Protein AF-A0AAV0YQ01-F1 (afdb_monomer)

InterPro domains:
  IPR027443 Isopenicillin N synthase-like superfamily [G3DSA:2.60.120.330] (25-128)
  IPR044861 Isopenicillin N synthase-like, Fe(2+) 2OG dioxygenase domain [PF03171] (44-74)
  IPR050295 Plant 2-oxoglutarate-dependent oxidoreductases [PTHR47991] (44-104)

Mean predicted aligned error: 12.59 Å

Sequence (130 aa):
MQATSLPVPSVQELVKQTITKVPERYVHSNQDPIVLSNTNFLPQIITNGIYRSIEHRAIVNSKKERISIATFHRLNMSRVIGPIPCLITPERPALFKTIGVADFFNGYLSRKLEGKSYLDALRIKNEIGK

Nearest PDB structures (foldseek):
  6ttn-assembly1_A  TM=8.945E-01  e=8.491E-04  Datura metel
  6tto-assembly1_A  TM=8.951E-01  e=9.089E-04  Datura metel
  6ttm-assembly1_A  TM=8.986E-01  e=1.193E-03  Datura metel
  8cv9-assembly1_A  TM=8.937E-01  e=2.200E-03  Atropa belladonna
  7ekd-assembly1_A  TM=8.776E-01  e=5.328E-03  Oryza sativa Japonica Group

pLDDT: mean 75.13, std 17.18, range [34.59, 96.31]

Organism: Vicia faba (NCBI:txid3906)

Secondary structure (DSSP, 8-state):
-------PPPHHHHTTS--SS--GGG--SS----------HHHHHHTTTSSPP----PPP-SSS---------PPPTTSEE---GGG-BTTB---B--EEHHHHHHHHHH---SS--HHHHHB-------

Structure (mmCIF, N/CA/C/O backbone):
data_AF-A0AAV0YQ01-F1
#
_entry.id   AF-A0AAV0YQ01-F1
#
loop_
_atom_site.group_PDB
_atom_site.id
_atom_site.type_symbol
_atom_site.label_atom_id
_atom_site.label_alt_id
_atom_site.label_comp_id
_atom_site.label_asym_id
_atom_site.label_entity_id
_atom_site.label_seq_id
_atom_site.pdbx_PDB_ins_code
_atom_site.Cartn_x
_atom_site.Cartn_y
_atom_site.Cartn_z
_atom_site.occupancy
_atom_site.B_iso_or_equiv
_atom_site.auth_seq_id
_atom_site.auth_comp_id
_atom_site.auth_asym_id
_atom_site.auth_atom_id
_atom_site.pdbx_PDB_model_num
ATOM 1 N N . MET A 1 1 ? 35.242 -4.561 -27.290 1.00 36.91 1 MET A N 1
ATOM 2 C CA . MET A 1 1 ? 33.992 -4.578 -28.081 1.00 36.91 1 MET A CA 1
ATOM 3 C C . MET A 1 1 ? 32.987 -3.671 -27.388 1.00 36.91 1 MET A C 1
ATOM 5 O O . MET A 1 1 ? 32.640 -3.951 -26.249 1.00 36.91 1 MET A O 1
ATOM 9 N N . GLN A 1 2 ? 32.618 -2.547 -28.007 1.00 39.31 2 GLN A N 1
ATOM 10 C CA . GLN A 1 2 ? 31.586 -1.640 -27.489 1.00 39.31 2 GLN A CA 1
ATOM 11 C C . GLN A 1 2 ? 30.212 -2.270 -27.745 1.00 39.31 2 GLN A C 1
ATOM 13 O O . GLN A 1 2 ? 29.898 -2.601 -28.884 1.00 39.31 2 GLN A O 1
ATOM 18 N N . ALA A 1 3 ? 29.422 -2.484 -26.694 1.00 37.91 3 ALA A N 1
ATOM 19 C CA . ALA A 1 3 ? 28.045 -2.944 -26.828 1.00 37.91 3 ALA A CA 1
ATOM 20 C C . ALA A 1 3 ? 27.155 -1.729 -27.116 1.00 37.91 3 ALA A C 1
ATOM 22 O O . ALA A 1 3 ? 26.966 -0.879 -26.249 1.00 37.91 3 ALA A O 1
ATOM 23 N N . THR A 1 4 ? 26.638 -1.624 -28.336 1.00 41.00 4 THR A N 1
ATOM 24 C CA . THR A 1 4 ? 25.621 -0.638 -28.702 1.00 41.00 4 THR A CA 1
ATOM 25 C C . THR A 1 4 ? 24.244 -1.245 -28.445 1.00 41.00 4 THR A C 1
ATOM 27 O O . THR A 1 4 ? 23.859 -2.228 -29.072 1.00 41.00 4 THR A O 1
ATOM 30 N N . SER A 1 5 ? 23.498 -0.694 -27.486 1.00 44.94 5 SER A N 1
ATOM 31 C CA . SER A 1 5 ? 22.092 -1.058 -27.291 1.00 44.94 5 SER A CA 1
ATOM 32 C C . SER A 1 5 ? 21.252 -0.483 -28.428 1.00 44.94 5 SER A C 1
ATOM 34 O O . SER A 1 5 ? 21.443 0.678 -28.801 1.00 44.94 5 SER A O 1
ATOM 36 N N . LEU A 1 6 ? 20.297 -1.257 -28.945 1.00 51.78 6 LEU A N 1
ATOM 37 C CA . LEU A 1 6 ? 19.310 -0.743 -29.892 1.00 51.78 6 LEU A CA 1
ATOM 38 C C . LEU A 1 6 ? 18.529 0.410 -29.234 1.00 51.78 6 LEU A C 1
ATOM 40 O O . LEU A 1 6 ? 18.121 0.277 -28.076 1.00 51.78 6 LEU A O 1
ATOM 44 N N . PRO A 1 7 ? 18.330 1.549 -29.920 1.00 51.75 7 PRO A N 1
ATOM 45 C CA . PRO A 1 7 ? 17.574 2.662 -29.365 1.00 51.75 7 PRO A CA 1
ATOM 46 C C . PRO A 1 7 ? 16.128 2.225 -29.105 1.00 51.75 7 PRO A C 1
ATOM 48 O O . PRO A 1 7 ? 15.370 1.922 -30.028 1.00 51.75 7 PRO A O 1
ATOM 51 N N . VAL A 1 8 ? 15.753 2.171 -27.826 1.00 51.72 8 VAL A N 1
ATOM 52 C CA . VAL A 1 8 ? 14.383 1.887 -27.398 1.00 51.72 8 VAL A CA 1
ATOM 53 C C . VAL A 1 8 ? 13.602 3.202 -27.424 1.00 51.72 8 VAL A C 1
ATOM 55 O O . VAL A 1 8 ? 14.015 4.150 -26.751 1.00 51.72 8 VAL A O 1
ATOM 58 N N . PRO A 1 9 ? 12.484 3.290 -28.168 1.00 55.06 9 PRO A N 1
ATOM 59 C CA . PRO A 1 9 ? 11.658 4.490 -28.188 1.00 55.06 9 PRO A CA 1
ATOM 60 C C . PRO A 1 9 ? 11.198 4.861 -26.780 1.00 55.06 9 PRO A C 1
ATOM 62 O O . PRO A 1 9 ? 10.841 3.987 -25.984 1.00 55.06 9 PRO A O 1
ATOM 65 N N . SER A 1 10 ? 11.182 6.160 -26.482 1.00 54.50 10 SER A N 1
ATOM 66 C CA . SER A 1 10 ? 10.681 6.654 -25.203 1.00 54.50 10 SER A CA 1
ATOM 67 C C . SER A 1 10 ? 9.245 6.179 -24.989 1.00 54.50 10 SER A C 1
ATOM 69 O O . SER A 1 10 ? 8.398 6.277 -25.880 1.00 54.50 10 SER A O 1
ATOM 71 N N . VAL A 1 11 ? 8.943 5.712 -23.774 1.00 51.44 11 VAL A N 1
ATOM 72 C CA . VAL A 1 11 ? 7.578 5.343 -23.360 1.00 51.44 11 VAL A CA 1
ATOM 73 C C . VAL A 1 11 ? 6.599 6.494 -23.628 1.00 51.44 11 VAL A C 1
ATOM 75 O O . VAL A 1 11 ? 5.456 6.257 -24.000 1.00 51.44 11 VAL A O 1
ATOM 78 N N . GLN A 1 12 ? 7.060 7.744 -23.530 1.00 43.34 12 GLN A N 1
ATOM 79 C CA . GLN A 1 12 ? 6.252 8.930 -23.819 1.00 43.34 12 GLN A CA 1
ATOM 80 C C . GLN A 1 12 ? 5.893 9.075 -25.305 1.00 43.34 12 GLN A C 1
ATOM 82 O O . GLN A 1 12 ? 4.846 9.631 -25.623 1.00 43.34 12 GLN A O 1
ATOM 87 N N . GLU A 1 13 ? 6.728 8.585 -26.222 1.00 58.59 13 GLU A N 1
ATOM 88 C CA . GLU A 1 13 ? 6.429 8.588 -27.659 1.00 58.59 13 GLU A CA 1
ATOM 89 C C . GLU A 1 13 ? 5.483 7.454 -28.047 1.00 58.59 13 GLU A C 1
ATOM 91 O O . GLU A 1 13 ? 4.610 7.643 -28.890 1.00 58.59 13 GLU A O 1
ATOM 96 N N . LEU A 1 14 ? 5.592 6.307 -27.372 1.00 56.47 14 LEU A N 1
ATOM 97 C CA . LEU A 1 14 ? 4.706 5.160 -27.577 1.00 56.47 14 LEU A CA 1
ATOM 98 C C . LEU A 1 14 ? 3.252 5.467 -27.180 1.00 56.47 14 LEU A C 1
ATOM 100 O O . LEU A 1 14 ? 2.330 5.005 -27.842 1.00 56.47 14 LEU A O 1
ATOM 104 N N . VAL A 1 15 ? 3.037 6.288 -26.146 1.00 55.16 15 VAL A N 1
ATOM 105 C CA . VAL A 1 15 ? 1.693 6.677 -25.667 1.00 55.16 15 VAL A CA 1
ATOM 106 C C . VAL A 1 15 ? 0.997 7.684 -26.596 1.00 55.16 15 VAL A C 1
ATOM 108 O O . VAL A 1 15 ? -0.223 7.823 -26.546 1.00 55.16 15 VAL A O 1
ATOM 111 N N . LYS A 1 16 ? 1.733 8.358 -27.492 1.00 65.56 16 LYS A N 1
ATOM 112 C CA . LYS A 1 16 ? 1.138 9.249 -28.508 1.00 65.56 16 LYS A CA 1
ATOM 113 C C . LYS A 1 16 ? 0.421 8.484 -29.626 1.00 65.56 16 LYS A C 1
ATOM 115 O O . LYS A 1 16 ? -0.279 9.099 -30.424 1.00 65.56 16 LYS A O 1
ATOM 120 N N . GLN A 1 17 ? 0.602 7.167 -29.702 1.00 62.00 17 GLN A N 1
ATOM 121 C CA . GLN A 1 17 ? -0.031 6.302 -30.691 1.00 62.00 17 GLN A CA 1
ATOM 122 C C . GLN A 1 17 ? -1.097 5.434 -30.016 1.00 62.00 17 GLN A C 1
ATOM 124 O O . GLN A 1 17 ? -0.921 4.965 -28.892 1.00 62.00 17 GLN A O 1
ATOM 129 N N . THR A 1 18 ? -2.214 5.189 -30.699 1.00 58.00 18 THR A N 1
ATOM 130 C CA . THR A 1 18 ? -3.256 4.285 -30.200 1.00 58.00 18 THR A CA 1
ATOM 131 C C . THR A 1 18 ? -2.768 2.840 -30.319 1.00 58.00 18 THR A C 1
ATOM 133 O O . THR A 1 18 ? -2.831 2.234 -31.387 1.00 58.00 18 THR A O 1
ATOM 136 N N . ILE A 1 19 ? -2.244 2.279 -29.227 1.00 64.50 19 ILE A N 1
ATOM 137 C CA . ILE A 1 19 ? -1.756 0.894 -29.198 1.00 64.50 19 ILE A CA 1
ATOM 138 C C . ILE A 1 19 ? -2.961 -0.050 -29.111 1.00 64.50 19 ILE A C 1
ATOM 140 O O . ILE A 1 19 ? -3.531 -0.251 -28.043 1.00 64.50 19 ILE A O 1
ATOM 144 N N . THR A 1 20 ? -3.352 -0.638 -30.241 1.00 67.00 20 THR A N 1
ATOM 145 C CA . THR A 1 20 ? -4.441 -1.631 -30.317 1.00 67.00 20 THR A CA 1
ATOM 146 C C . THR A 1 20 ? -3.945 -3.077 -30.243 1.00 67.00 20 THR A C 1
ATOM 148 O O . THR A 1 20 ? -4.716 -3.971 -29.897 1.00 67.00 20 THR A O 1
ATOM 151 N N . LYS A 1 21 ? -2.657 -3.320 -30.528 1.00 62.62 21 LYS A N 1
ATOM 152 C CA . LYS A 1 21 ? -1.966 -4.613 -30.391 1.00 62.62 21 LYS A CA 1
ATOM 153 C C . LYS A 1 21 ? -0.505 -4.398 -29.988 1.00 62.62 21 LYS A C 1
ATOM 155 O O . LYS A 1 21 ? 0.095 -3.389 -30.354 1.00 62.62 21 LYS A O 1
ATOM 160 N N . VAL A 1 22 ? 0.068 -5.348 -29.245 1.00 60.69 22 VAL A N 1
ATOM 161 C CA . VAL A 1 22 ? 1.493 -5.329 -28.868 1.00 60.69 22 VAL A CA 1
ATOM 162 C C . VAL A 1 22 ? 2.347 -5.516 -30.135 1.00 60.69 22 VAL A C 1
ATOM 164 O O . VAL A 1 22 ? 2.131 -6.499 -30.842 1.00 60.69 22 VAL A O 1
ATOM 167 N N . PRO A 1 23 ? 3.296 -4.611 -30.449 1.00 69.81 23 PRO A N 1
ATOM 168 C CA . PRO A 1 23 ? 4.174 -4.758 -31.611 1.00 69.81 23 PRO A CA 1
ATOM 169 C C . PRO A 1 23 ? 4.978 -6.065 -31.584 1.00 69.81 23 PRO A C 1
ATOM 171 O O . PRO A 1 23 ? 5.528 -6.416 -30.543 1.00 69.81 23 PRO A O 1
ATOM 174 N N . GLU A 1 24 ? 5.125 -6.732 -32.735 1.00 65.44 24 GLU A N 1
ATOM 175 C CA . GLU A 1 24 ? 5.796 -8.044 -32.841 1.00 65.44 24 GLU A CA 1
ATOM 176 C C . GLU A 1 24 ? 7.220 -8.061 -32.282 1.00 65.44 24 GLU A C 1
ATOM 178 O O . GLU A 1 24 ? 7.609 -9.031 -31.643 1.00 65.44 24 GLU A O 1
ATOM 183 N N . ARG A 1 25 ? 7.974 -6.961 -32.416 1.00 61.59 25 ARG A N 1
ATOM 184 C CA . ARG A 1 25 ? 9.328 -6.835 -31.840 1.00 61.59 25 ARG A CA 1
ATOM 185 C C . ARG A 1 25 ? 9.384 -6.997 -30.313 1.00 61.59 25 ARG A C 1
ATOM 187 O O . ARG A 1 25 ? 10.460 -7.129 -29.749 1.00 61.59 25 ARG A O 1
ATOM 194 N N . TYR A 1 26 ? 8.235 -6.928 -29.644 1.00 57.31 26 TYR A N 1
ATOM 195 C CA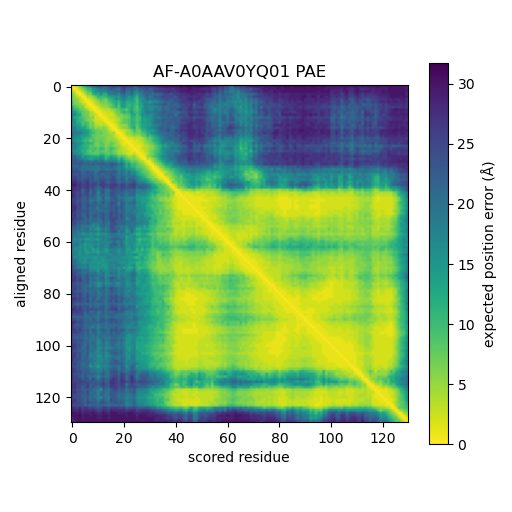 . TYR A 1 26 ? 8.079 -7.094 -28.201 1.00 57.31 26 TYR A CA 1
ATOM 196 C C . TYR A 1 26 ? 7.419 -8.425 -27.817 1.00 57.31 26 TYR A C 1
ATOM 198 O O . TYR A 1 26 ? 7.265 -8.712 -26.630 1.00 57.31 26 TYR A O 1
ATOM 206 N N . VAL A 1 27 ? 7.034 -9.242 -28.800 1.00 59.47 27 VAL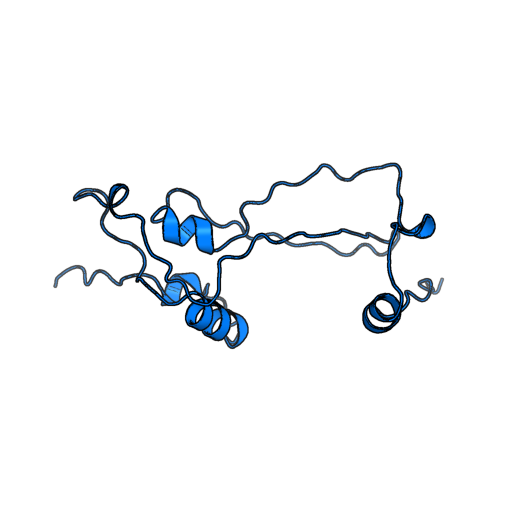 A N 1
ATOM 207 C CA . VAL A 1 27 ? 6.428 -10.559 -28.603 1.00 59.47 27 VAL A CA 1
ATOM 208 C C . VAL A 1 27 ? 7.541 -11.605 -28.623 1.00 59.47 27 VAL A C 1
ATOM 210 O O . VAL A 1 27 ? 8.085 -11.935 -29.671 1.00 59.47 27 VAL A O 1
ATOM 213 N N . HIS A 1 28 ? 7.896 -12.132 -27.451 1.00 58.22 28 HIS A N 1
ATOM 214 C CA . HIS A 1 28 ? 8.886 -13.201 -27.318 1.00 58.22 28 HIS A CA 1
ATOM 215 C C . HIS A 1 28 ? 8.183 -14.535 -27.019 1.00 58.22 28 HIS A C 1
ATOM 217 O O . HIS A 1 28 ? 7.326 -14.609 -26.142 1.00 58.22 28 HIS A O 1
ATOM 223 N N . SER A 1 29 ? 8.563 -15.601 -27.728 1.00 53.72 29 SER A N 1
ATOM 224 C CA . SER A 1 29 ? 8.001 -16.957 -27.592 1.00 53.72 29 SER A CA 1
ATOM 225 C C . SER A 1 29 ? 8.370 -17.673 -26.284 1.00 53.72 29 SER A C 1
ATOM 227 O O . SER A 1 29 ? 7.648 -18.569 -25.859 1.00 53.72 29 SER A O 1
ATOM 229 N N . ASN A 1 30 ? 9.442 -17.248 -25.605 1.00 52.28 30 ASN A N 1
ATOM 230 C CA . ASN A 1 30 ? 9.766 -17.703 -24.254 1.00 52.28 30 ASN A CA 1
ATOM 231 C C . ASN A 1 30 ? 9.108 -16.762 -23.247 1.00 52.28 30 ASN A C 1
ATOM 233 O O . ASN A 1 30 ? 9.675 -15.724 -22.900 1.00 52.28 30 ASN A O 1
ATOM 237 N N . GLN A 1 31 ? 7.906 -17.117 -22.800 1.00 51.84 31 GLN A N 1
ATOM 238 C CA . GLN A 1 31 ? 7.291 -16.455 -21.659 1.00 51.84 31 GLN A CA 1
ATOM 239 C C . GLN A 1 31 ? 8.113 -16.799 -20.414 1.00 51.84 31 GLN A C 1
ATOM 241 O O . GLN A 1 31 ? 8.161 -17.959 -20.001 1.00 51.84 31 GLN A O 1
ATOM 246 N N . ASP A 1 32 ? 8.753 -15.797 -19.804 1.00 57.28 32 ASP A N 1
ATOM 247 C CA . ASP A 1 32 ? 9.058 -15.884 -18.375 1.00 57.28 32 ASP A CA 1
ATOM 248 C C . ASP A 1 32 ? 7.741 -16.284 -17.671 1.00 57.28 32 ASP A C 1
ATOM 250 O O . ASP A 1 32 ? 6.687 -15.737 -18.024 1.00 57.28 32 ASP A O 1
ATOM 254 N N . PRO A 1 33 ? 7.750 -17.239 -16.724 1.00 60.06 33 PRO A N 1
ATOM 255 C CA . PRO A 1 33 ? 6.524 -17.687 -16.075 1.00 60.06 33 PRO A CA 1
ATOM 256 C C . PRO A 1 33 ? 5.754 -16.495 -15.500 1.00 60.06 33 PRO A C 1
ATOM 258 O O . PRO A 1 33 ? 6.354 -15.559 -14.966 1.00 60.06 33 PRO A O 1
ATOM 261 N N . ILE A 1 34 ? 4.421 -16.527 -15.607 1.00 56.59 34 ILE A N 1
ATOM 262 C CA . ILE A 1 34 ? 3.563 -15.499 -15.010 1.00 56.59 34 ILE A CA 1
ATOM 263 C C . ILE A 1 34 ? 3.808 -15.511 -13.502 1.00 56.59 34 ILE A C 1
ATOM 265 O O . ILE A 1 34 ? 3.383 -16.419 -12.789 1.00 56.59 34 ILE A O 1
ATOM 269 N N . VAL A 1 35 ? 4.497 -14.486 -13.009 1.00 58.53 35 VAL A N 1
ATOM 270 C CA . VAL A 1 35 ? 4.706 -14.300 -11.577 1.00 58.53 35 VAL A CA 1
ATOM 271 C C . VAL A 1 35 ? 3.505 -13.538 -11.025 1.00 58.53 35 VAL A C 1
ATOM 273 O O . VAL A 1 35 ? 3.426 -12.315 -11.132 1.00 58.53 35 VAL A O 1
ATOM 276 N N . LEU A 1 36 ? 2.565 -14.262 -10.416 1.00 52.28 36 LEU A N 1
ATOM 277 C CA . LEU A 1 36 ? 1.548 -13.660 -9.555 1.00 52.28 36 LEU A CA 1
ATOM 278 C C . LEU A 1 36 ? 2.220 -13.262 -8.245 1.00 52.28 36 LEU A C 1
ATOM 280 O O . LEU A 1 36 ? 2.414 -14.084 -7.353 1.00 52.28 36 LEU A O 1
ATOM 284 N N . SER A 1 37 ? 2.623 -12.001 -8.152 1.00 56.44 37 SER A N 1
ATOM 285 C CA . SER A 1 37 ? 3.266 -11.482 -6.955 1.00 56.44 37 SER A CA 1
ATOM 286 C C . SER A 1 37 ? 2.278 -10.637 -6.148 1.00 56.44 37 SER A C 1
ATOM 288 O O . SER A 1 37 ? 1.647 -9.706 -6.643 1.00 56.44 37 SER A O 1
ATOM 290 N N . ASN A 1 38 ? 2.137 -10.972 -4.872 1.00 55.66 38 ASN A N 1
ATOM 291 C CA . ASN A 1 38 ? 1.346 -10.282 -3.853 1.00 55.66 38 ASN A CA 1
ATOM 292 C C . ASN A 1 38 ? 2.066 -9.019 -3.340 1.00 55.66 38 ASN A C 1
ATOM 294 O O . ASN A 1 38 ? 2.150 -8.769 -2.142 1.00 55.66 38 ASN A O 1
ATOM 298 N N . THR A 1 39 ? 2.586 -8.206 -4.257 1.00 55.47 39 THR A N 1
ATOM 299 C CA . THR A 1 39 ? 3.458 -7.039 -4.006 1.00 55.47 39 THR A CA 1
ATOM 300 C C . THR A 1 39 ? 2.722 -5.827 -3.463 1.00 55.47 39 THR A C 1
ATOM 302 O O . THR A 1 39 ? 3.300 -4.753 -3.305 1.00 55.47 39 THR A O 1
ATOM 305 N N . ASN A 1 40 ? 1.415 -5.958 -3.270 1.00 65.00 40 ASN A N 1
ATOM 306 C CA . ASN A 1 40 ? 0.568 -4.842 -2.930 1.00 65.00 40 ASN A CA 1
ATOM 307 C C . ASN A 1 40 ? 0.491 -4.736 -1.407 1.00 65.00 40 ASN A C 1
ATOM 309 O O . ASN A 1 40 ? 0.000 -5.626 -0.714 1.00 65.00 40 ASN A O 1
ATOM 313 N N . PHE A 1 41 ? 0.913 -3.582 -0.902 1.00 74.44 41 PHE A N 1
ATOM 314 C CA . PHE A 1 41 ? 0.758 -3.174 0.494 1.00 74.44 41 PHE A CA 1
ATOM 315 C C . PHE A 1 41 ? -0.704 -3.251 0.978 1.00 74.44 41 PHE A C 1
ATOM 317 O O . PHE A 1 41 ? -0.968 -3.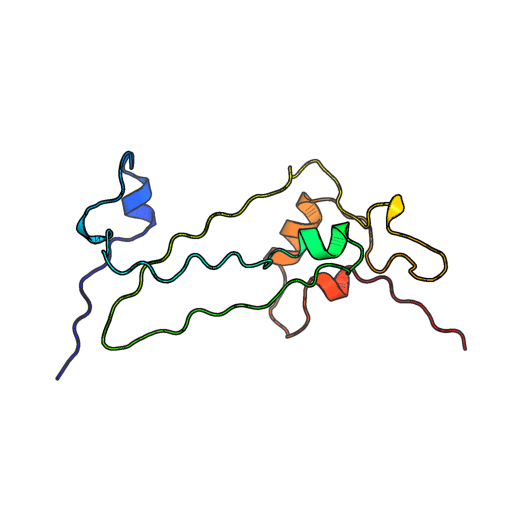489 2.154 1.00 74.44 41 PHE A O 1
ATOM 324 N N . LEU A 1 42 ? -1.662 -3.088 0.059 1.00 83.06 42 LEU A N 1
ATOM 325 C CA . LEU A 1 42 ? -3.097 -3.037 0.341 1.00 83.06 42 LEU A CA 1
ATOM 326 C C . LEU A 1 42 ? -3.654 -4.370 0.895 1.00 83.06 42 LEU A C 1
ATOM 328 O O . LEU A 1 42 ? -4.212 -4.340 1.992 1.00 83.06 42 LEU A O 1
ATOM 332 N N . PRO A 1 43 ? -3.471 -5.539 0.238 1.00 87.25 43 PRO A N 1
ATOM 333 C CA . PRO A 1 43 ? -3.790 -6.844 0.820 1.00 87.25 43 PRO A CA 1
ATOM 334 C C . PRO A 1 43 ? -3.249 -7.060 2.234 1.00 87.25 43 PRO A C 1
ATOM 336 O O . PRO A 1 43 ? -3.947 -7.626 3.074 1.00 87.25 43 PRO A O 1
ATOM 339 N N . GLN A 1 44 ? -2.032 -6.594 2.525 1.00 90.00 44 GLN A N 1
ATOM 340 C CA . GLN A 1 44 ? -1.443 -6.756 3.852 1.00 90.00 44 GLN A CA 1
ATOM 341 C C . GLN A 1 44 ? -2.178 -5.946 4.922 1.00 90.00 44 GLN A C 1
ATOM 343 O O . GLN A 1 44 ? -2.428 -6.466 6.008 1.00 90.00 44 GLN A O 1
ATOM 348 N N . ILE A 1 45 ? -2.575 -4.711 4.611 1.00 92.19 45 ILE A N 1
ATOM 349 C CA . ILE A 1 45 ? -3.371 -3.871 5.516 1.00 92.19 45 ILE A CA 1
ATOM 350 C C . ILE A 1 45 ? -4.757 -4.489 5.732 1.00 92.19 45 ILE A C 1
ATOM 352 O O . ILE A 1 45 ? -5.167 -4.707 6.870 1.00 92.19 45 ILE A O 1
ATOM 356 N N . ILE A 1 46 ? -5.447 -4.828 4.638 1.00 93.25 46 ILE A N 1
ATOM 357 C CA . ILE A 1 46 ? -6.826 -5.342 4.642 1.00 93.25 46 ILE A CA 1
ATOM 358 C C . ILE A 1 46 ? -6.926 -6.651 5.430 1.00 93.25 46 ILE A C 1
ATOM 360 O O . ILE A 1 46 ? -7.821 -6.830 6.253 1.00 93.25 46 ILE A O 1
ATOM 364 N N . THR A 1 47 ? -5.969 -7.557 5.239 1.00 92.81 47 THR A N 1
ATOM 365 C CA . THR A 1 47 ? -5.955 -8.848 5.941 1.00 92.81 47 THR A CA 1
ATOM 366 C C . THR A 1 47 ? -5.394 -8.771 7.359 1.00 92.81 47 THR A C 1
ATOM 368 O O . THR A 1 47 ? -5.220 -9.803 8.010 1.00 92.81 47 THR A O 1
ATOM 371 N N . ASN A 1 48 ? -5.089 -7.574 7.865 1.00 94.62 48 ASN A N 1
ATOM 372 C CA . ASN A 1 48 ? -4.423 -7.381 9.150 1.00 94.62 48 ASN A CA 1
ATOM 373 C C . ASN A 1 48 ? -3.109 -8.191 9.251 1.00 94.62 48 ASN A C 1
ATOM 375 O O . ASN A 1 48 ? -2.815 -8.813 10.266 1.00 94.62 48 ASN A O 1
ATOM 379 N N . GLY A 1 49 ? -2.348 -8.281 8.159 1.00 89.88 49 GLY A N 1
ATOM 380 C CA . GLY A 1 49 ? -1.046 -8.946 8.121 1.00 89.88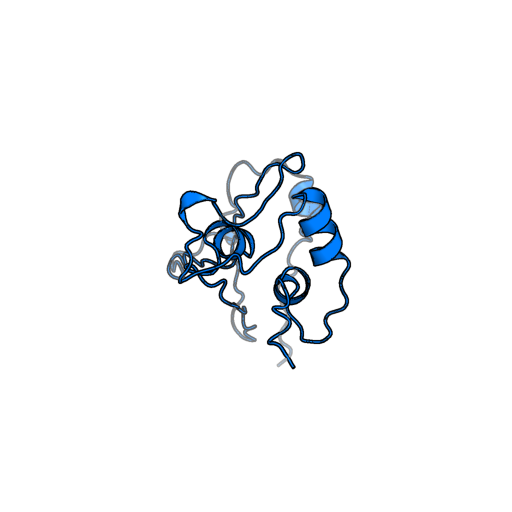 49 GLY A CA 1
ATOM 381 C C . GLY A 1 49 ? -1.040 -10.457 7.862 1.00 89.88 49 GLY A C 1
ATOM 382 O O . GLY A 1 49 ? 0.048 -11.030 7.916 1.00 89.88 49 GLY A O 1
ATOM 383 N N . ILE A 1 50 ? -2.184 -11.102 7.562 1.00 89.94 50 ILE A N 1
ATOM 384 C CA . ILE A 1 50 ? -2.200 -12.529 7.147 1.00 89.94 50 ILE A CA 1
ATOM 385 C C . ILE A 1 50 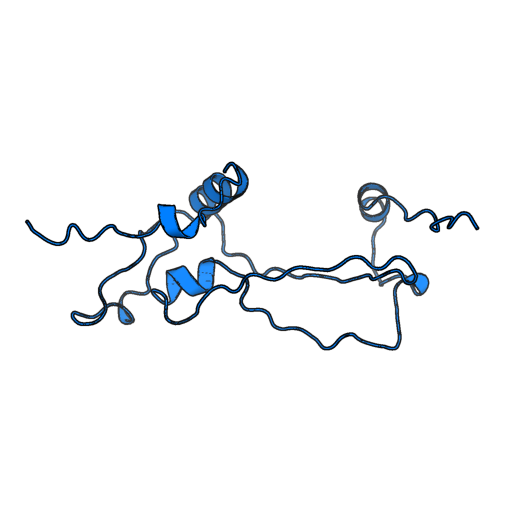? -1.414 -12.682 5.847 1.00 89.94 50 ILE A C 1
ATOM 387 O O . ILE A 1 50 ? -0.503 -13.502 5.753 1.00 89.94 50 ILE A O 1
ATOM 391 N N . TYR A 1 51 ? -1.741 -11.862 4.849 1.00 86.31 51 TYR A N 1
ATOM 392 C CA . TYR A 1 51 ? -0.985 -11.816 3.607 1.00 86.31 51 TYR A CA 1
ATOM 393 C C . TYR A 1 51 ? 0.129 -10.794 3.736 1.00 86.31 51 TYR A C 1
ATOM 395 O O . TYR A 1 51 ? -0.109 -9.614 3.975 1.00 86.31 51 TYR A O 1
ATOM 403 N N . ARG A 1 52 ? 1.369 -11.255 3.594 1.00 81.62 52 ARG A N 1
ATOM 404 C CA . ARG A 1 52 ? 2.544 -10.386 3.631 1.00 81.62 52 ARG A CA 1
ATOM 405 C C . ARG A 1 52 ? 2.807 -9.842 2.234 1.00 81.62 52 ARG A C 1
ATOM 407 O O . ARG A 1 52 ? 2.794 -10.605 1.271 1.00 81.62 52 ARG A O 1
ATOM 414 N N . SER A 1 53 ? 3.051 -8.539 2.138 1.00 79.62 53 SER A N 1
ATOM 415 C CA . SER A 1 53 ? 3.605 -7.940 0.930 1.00 79.62 53 SER A CA 1
ATOM 416 C C . SER A 1 53 ? 5.056 -8.392 0.787 1.00 79.62 53 SER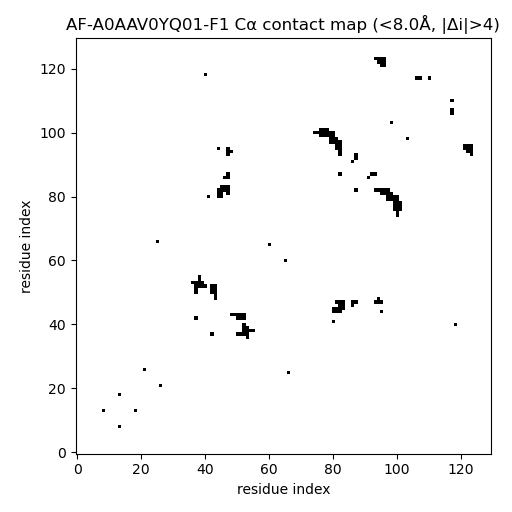 A C 1
ATOM 418 O O . SER A 1 53 ? 5.802 -8.380 1.767 1.00 79.62 53 SER A O 1
ATOM 420 N N . ILE A 1 54 ? 5.445 -8.803 -0.419 1.00 76.69 54 ILE A N 1
ATOM 421 C CA . ILE A 1 54 ? 6.788 -9.318 -0.712 1.00 76.69 54 ILE A CA 1
ATOM 422 C C . ILE A 1 54 ? 7.533 -8.321 -1.603 1.00 76.69 54 ILE A C 1
ATOM 424 O O . ILE A 1 54 ? 6.987 -7.810 -2.585 1.00 76.69 54 ILE A O 1
ATOM 428 N N . GLU A 1 55 ? 8.788 -8.047 -1.253 1.00 75.94 55 GLU A N 1
ATOM 429 C CA . GLU A 1 55 ? 9.686 -7.249 -2.082 1.00 75.94 55 GLU A CA 1
ATOM 430 C C . GLU A 1 55 ? 10.168 -8.064 -3.281 1.00 75.94 55 GLU A C 1
ATOM 432 O O . GLU A 1 55 ? 10.570 -9.220 -3.162 1.00 75.94 55 GLU A O 1
ATOM 437 N N . HIS A 1 56 ? 10.137 -7.445 -4.455 1.00 73.88 56 HIS A N 1
ATOM 438 C CA . HIS A 1 56 ? 10.582 -8.044 -5.704 1.00 73.88 56 HIS A CA 1
ATOM 439 C C . HIS A 1 56 ? 11.507 -7.062 -6.420 1.00 73.88 56 HIS A C 1
ATOM 441 O O . HIS A 1 56 ? 11.346 -5.845 -6.322 1.00 73.88 56 HIS A O 1
ATOM 447 N N . ARG A 1 57 ? 12.489 -7.595 -7.150 1.00 72.69 57 ARG A N 1
ATOM 448 C CA . ARG A 1 57 ? 13.472 -6.805 -7.897 1.00 72.69 57 ARG A CA 1
ATOM 449 C C . ARG A 1 57 ? 13.701 -7.421 -9.269 1.00 72.69 57 ARG A C 1
ATOM 451 O O . ARG A 1 57 ? 13.926 -8.623 -9.373 1.00 72.69 57 ARG A O 1
ATOM 458 N N . ALA A 1 58 ? 13.719 -6.587 -10.304 1.00 77.62 58 ALA A N 1
ATOM 459 C CA . ALA A 1 58 ? 14.238 -6.969 -11.612 1.00 77.62 58 ALA A CA 1
ATOM 460 C C . ALA A 1 58 ? 15.758 -6.749 -11.652 1.00 77.62 58 ALA A C 1
ATOM 462 O O . ALA A 1 58 ? 16.252 -5.716 -11.203 1.00 77.62 58 ALA A O 1
ATOM 463 N N . ILE A 1 59 ? 16.501 -7.723 -12.177 1.00 80.56 59 ILE A N 1
ATOM 464 C CA . ILE A 1 59 ? 17.958 -7.637 -12.343 1.00 80.56 59 ILE A CA 1
A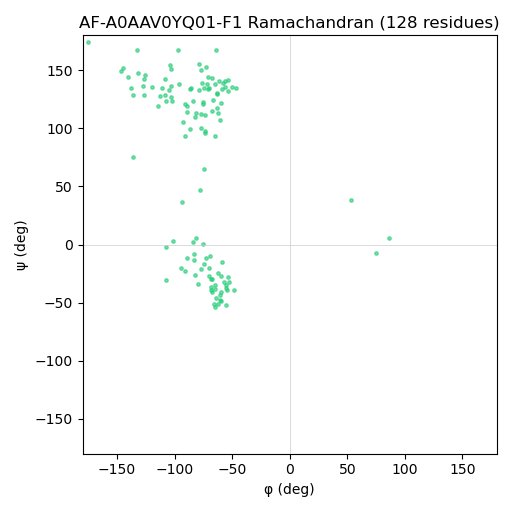TOM 465 C C . ILE A 1 59 ? 18.262 -7.354 -13.816 1.00 80.56 59 ILE A C 1
ATOM 467 O O . ILE A 1 59 ? 17.647 -7.947 -14.703 1.00 80.56 59 ILE A O 1
ATOM 471 N N . VAL A 1 60 ? 19.198 -6.438 -14.070 1.00 81.69 60 VAL A N 1
ATOM 472 C CA . VAL A 1 60 ? 19.639 -6.082 -15.426 1.00 81.69 60 VAL A CA 1
ATOM 473 C C . VAL A 1 60 ? 20.579 -7.143 -16.001 1.00 81.69 60 VAL A C 1
ATOM 475 O O . VAL A 1 60 ? 21.316 -7.801 -15.268 1.00 81.69 60 VAL A O 1
ATOM 478 N N . ASN A 1 61 ? 20.577 -7.297 -17.323 1.00 84.25 61 ASN A N 1
ATOM 479 C CA . ASN A 1 61 ? 21.454 -8.217 -18.039 1.00 84.25 61 ASN A CA 1
ATOM 480 C C . ASN A 1 61 ? 22.198 -7.462 -19.151 1.00 84.25 61 ASN A C 1
ATOM 482 O O . ASN A 1 61 ? 21.593 -6.665 -19.859 1.00 84.25 61 ASN A O 1
ATOM 486 N N . SER A 1 62 ? 23.504 -7.705 -19.301 1.00 83.06 62 SER A N 1
ATOM 487 C CA . SER A 1 62 ? 24.355 -7.009 -20.281 1.00 83.06 62 SER A CA 1
ATOM 488 C C . SER A 1 62 ? 24.308 -7.591 -21.697 1.00 83.06 62 SER A C 1
ATOM 490 O O . SER A 1 62 ? 24.808 -6.964 -22.625 1.00 83.06 62 SER A O 1
ATOM 492 N N . LYS A 1 63 ? 23.753 -8.794 -21.869 1.00 82.25 63 LYS A N 1
ATOM 493 C CA . LYS A 1 63 ? 23.738 -9.544 -23.135 1.00 82.25 63 LYS A CA 1
ATOM 494 C C . LYS A 1 63 ? 22.365 -9.585 -23.793 1.00 82.25 63 LYS A C 1
ATOM 496 O O . LYS A 1 63 ? 22.287 -9.712 -25.009 1.00 82.25 63 LYS A O 1
ATOM 501 N N . LYS A 1 64 ? 21.295 -9.549 -22.997 1.00 78.94 64 LYS A N 1
ATOM 502 C CA . LYS A 1 64 ? 19.924 -9.734 -23.473 1.00 78.94 64 LYS A CA 1
ATOM 503 C C . LYS A 1 64 ? 18.987 -8.708 -22.850 1.00 78.94 64 LYS A C 1
ATOM 505 O O . LYS A 1 64 ? 18.925 -8.576 -21.629 1.00 78.94 64 LYS A O 1
ATOM 510 N N . GLU A 1 65 ? 18.226 -8.034 -23.702 1.00 78.56 65 GLU A N 1
ATOM 511 C CA . GLU A 1 65 ? 17.125 -7.167 -23.295 1.00 78.56 65 GLU A CA 1
ATOM 512 C C . GLU A 1 65 ? 15.967 -7.971 -22.686 1.00 78.56 65 GLU A C 1
ATOM 514 O O . GLU A 1 65 ? 15.652 -9.084 -23.112 1.00 78.56 65 GLU A O 1
ATOM 519 N N . ARG A 1 66 ? 15.329 -7.402 -21.660 1.00 81.69 66 ARG A N 1
ATOM 520 C CA . ARG A 1 66 ? 14.156 -7.984 -21.005 1.00 81.69 66 ARG A CA 1
ATOM 521 C C . ARG A 1 66 ? 13.039 -6.957 -20.976 1.00 81.69 66 ARG A C 1
ATOM 523 O O . ARG A 1 66 ? 13.229 -5.850 -20.480 1.00 81.69 66 ARG A O 1
ATOM 530 N N . ILE A 1 67 ? 11.866 -7.361 -21.448 1.00 80.31 67 ILE A N 1
ATOM 531 C CA . ILE A 1 67 ? 10.654 -6.546 -21.437 1.00 80.31 67 ILE A CA 1
ATOM 532 C C . ILE A 1 67 ? 9.606 -7.280 -20.613 1.00 80.31 67 ILE A C 1
ATOM 534 O O . ILE A 1 67 ? 9.437 -8.489 -20.737 1.00 80.31 67 ILE A O 1
ATOM 538 N N . SER A 1 68 ? 8.920 -6.546 -19.744 1.00 80.12 68 SER A N 1
ATOM 539 C CA . SER A 1 68 ? 7.845 -7.078 -18.911 1.00 80.12 68 SER A CA 1
ATOM 540 C C . SER A 1 68 ? 6.715 -6.069 -18.809 1.00 80.12 68 SER A C 1
ATOM 542 O O . SER A 1 68 ? 6.971 -4.869 -18.708 1.00 80.12 68 SER A O 1
ATOM 544 N N . ILE A 1 69 ? 5.481 -6.563 -18.778 1.00 81.75 69 ILE A N 1
ATOM 545 C CA . ILE A 1 69 ? 4.280 -5.754 -18.573 1.00 81.75 69 ILE A CA 1
ATOM 546 C C . ILE A 1 69 ? 3.758 -6.052 -17.167 1.00 81.75 69 ILE A C 1
ATOM 548 O O . ILE A 1 69 ? 3.495 -7.205 -16.836 1.00 81.75 69 ILE A O 1
ATOM 552 N N . ALA A 1 70 ? 3.618 -5.014 -16.343 1.00 79.00 70 ALA A N 1
ATOM 553 C CA . ALA A 1 70 ? 3.033 -5.115 -15.011 1.00 79.00 70 ALA A CA 1
ATOM 554 C C . ALA A 1 70 ? 1.648 -4.462 -15.004 1.00 79.00 70 ALA A C 1
ATOM 556 O O . ALA A 1 70 ? 1.499 -3.312 -15.417 1.00 79.00 70 ALA A O 1
ATOM 557 N N . THR A 1 71 ? 0.647 -5.189 -14.505 1.00 80.12 71 THR A N 1
ATOM 558 C CA . THR A 1 71 ? -0.720 -4.681 -14.340 1.00 80.12 71 THR A CA 1
ATOM 559 C C . THR A 1 71 ? -1.037 -4.571 -12.855 1.00 80.12 71 THR A C 1
ATOM 561 O O . THR A 1 71 ? -0.870 -5.533 -12.109 1.00 80.12 71 THR A O 1
ATOM 564 N N . PHE A 1 72 ? -1.502 -3.400 -12.419 1.00 79.19 72 PHE A N 1
ATOM 565 C CA . PHE A 1 72 ? -1.815 -3.130 -11.017 1.00 79.19 72 PHE A CA 1
ATOM 566 C C . PHE A 1 72 ? -3.315 -2.903 -10.839 1.00 79.19 72 PHE A C 1
ATOM 568 O O . PHE A 1 72 ? -3.864 -1.930 -11.355 1.00 79.19 72 PHE A O 1
ATOM 575 N N . HIS A 1 73 ? -3.965 -3.749 -10.042 1.00 81.31 73 HIS A N 1
ATOM 576 C CA . HIS A 1 73 ? -5.334 -3.508 -9.594 1.00 81.31 73 HIS A CA 1
ATOM 577 C C . HIS A 1 73 ? -5.319 -2.540 -8.409 1.00 81.31 73 HIS A C 1
ATOM 579 O O . HIS A 1 73 ? -4.793 -2.860 -7.340 1.00 81.31 73 HIS A O 1
ATOM 585 N N . ARG A 1 74 ? -5.865 -1.336 -8.608 1.00 76.00 74 ARG A N 1
ATOM 586 C CA . ARG A 1 74 ? -5.911 -0.286 -7.584 1.00 76.00 74 ARG A CA 1
ATOM 587 C C . ARG A 1 74 ? -7.296 -0.167 -6.967 1.00 76.00 74 ARG A C 1
ATOM 589 O O . ARG A 1 74 ? -8.307 -0.422 -7.616 1.00 76.00 74 ARG A O 1
ATOM 596 N N . LEU A 1 75 ? -7.317 0.263 -5.710 1.00 83.88 75 LEU A N 1
ATOM 597 C CA . LEU A 1 75 ? -8.542 0.668 -5.036 1.00 83.88 75 LEU A CA 1
ATOM 598 C C . LEU A 1 75 ? -8.943 2.078 -5.467 1.00 83.88 75 LEU A C 1
ATOM 600 O O . LEU A 1 75 ? -8.107 2.886 -5.871 1.00 83.88 75 LEU A O 1
ATOM 604 N N . ASN A 1 76 ? -10.234 2.368 -5.350 1.00 89.00 76 ASN A N 1
ATOM 605 C CA . ASN A 1 76 ? -10.767 3.701 -5.590 1.00 89.00 76 ASN A CA 1
ATOM 606 C C . ASN A 1 76 ? -10.174 4.701 -4.574 1.00 89.00 76 ASN A C 1
ATOM 608 O O . ASN A 1 76 ? -10.211 4.454 -3.368 1.00 89.00 76 ASN A O 1
ATOM 612 N N . MET A 1 77 ? -9.661 5.832 -5.068 1.00 89.25 77 MET A N 1
ATOM 613 C CA . MET A 1 77 ? -8.986 6.867 -4.273 1.00 89.25 77 MET A CA 1
ATOM 614 C C . MET A 1 77 ? -9.889 7.519 -3.214 1.00 89.25 77 MET A C 1
ATOM 616 O O . MET A 1 77 ? -9.384 7.990 -2.200 1.00 89.25 77 MET A O 1
ATOM 620 N N . SER A 1 78 ? -11.210 7.505 -3.414 1.00 93.06 78 SER A N 1
ATOM 621 C CA . SER A 1 78 ? -12.210 8.061 -2.490 1.00 93.06 78 SER A CA 1
ATOM 622 C C . SER A 1 78 ? -12.611 7.103 -1.360 1.00 93.06 78 SER A C 1
ATOM 624 O O . SER A 1 78 ? -13.508 7.412 -0.580 1.00 93.06 78 SER A O 1
ATOM 626 N N . ARG A 1 79 ? -12.013 5.908 -1.286 1.00 93.38 79 ARG A N 1
ATOM 627 C CA . ARG A 1 79 ? -12.283 4.929 -0.223 1.00 93.38 79 ARG A CA 1
ATOM 628 C C . ARG A 1 79 ? -11.242 5.021 0.888 1.00 93.38 79 ARG A C 1
ATOM 630 O O . ARG A 1 79 ? -10.184 5.623 0.728 1.00 93.38 79 ARG A O 1
ATOM 637 N N . VAL A 1 80 ? -11.545 4.371 2.004 1.00 94.94 80 VAL A N 1
ATOM 638 C CA . VAL A 1 80 ? -10.599 4.116 3.094 1.00 94.94 80 VAL A CA 1
ATOM 639 C C . VAL A 1 80 ? -10.135 2.664 3.059 1.00 94.94 80 VAL A C 1
ATOM 641 O O . VAL A 1 80 ? -10.838 1.788 2.552 1.00 94.94 80 VAL A O 1
ATOM 644 N N . ILE A 1 81 ? -8.951 2.416 3.602 1.00 93.44 81 ILE A N 1
ATOM 645 C CA . ILE A 1 81 ? -8.354 1.094 3.777 1.00 93.44 81 ILE A CA 1
ATOM 646 C C . ILE A 1 81 ? -7.959 0.900 5.232 1.00 93.44 81 ILE A C 1
ATOM 648 O O . ILE A 1 81 ? -7.485 1.824 5.885 1.00 93.44 81 ILE A O 1
ATOM 652 N N . GLY A 1 82 ? -8.137 -0.316 5.725 1.00 94.69 82 GLY A N 1
ATOM 653 C CA . GLY A 1 82 ? -7.792 -0.723 7.080 1.00 94.69 82 GLY A CA 1
ATOM 654 C C . GLY A 1 82 ? -8.036 -2.223 7.254 1.00 94.69 82 GLY A C 1
ATOM 655 O O . GLY A 1 82 ? -8.552 -2.860 6.328 1.00 94.69 82 GLY A O 1
ATOM 656 N N . PRO A 1 83 ? -7.667 -2.793 8.410 1.00 96.31 83 PRO A N 1
ATOM 657 C CA . PRO A 1 83 ? -7.984 -4.175 8.751 1.00 96.31 83 PRO A CA 1
ATOM 658 C C . PRO A 1 83 ? -9.483 -4.466 8.619 1.00 96.31 83 PRO A C 1
ATOM 660 O O . PRO A 1 83 ? -10.310 -3.709 9.130 1.00 96.31 83 PRO A O 1
ATOM 663 N N . ILE A 1 84 ? -9.847 -5.568 7.957 1.00 95.19 84 ILE A N 1
ATOM 664 C CA . ILE A 1 84 ? -11.248 -6.002 7.905 1.00 95.19 84 ILE A CA 1
ATOM 665 C C . ILE A 1 84 ? -11.703 -6.339 9.335 1.00 95.19 84 ILE A C 1
ATOM 667 O O . ILE A 1 84 ? -11.039 -7.150 9.985 1.00 95.19 84 ILE A O 1
ATOM 671 N N . PRO A 1 85 ? -12.841 -5.802 9.817 1.00 94.75 85 PRO A N 1
ATOM 672 C CA . PRO A 1 85 ? -13.296 -6.018 11.191 1.00 94.75 85 PRO A CA 1
ATOM 673 C C . PRO A 1 85 ? -13.414 -7.492 11.593 1.00 94.75 85 PRO A C 1
ATOM 675 O O . PRO A 1 85 ? -13.003 -7.855 12.688 1.00 94.75 85 PRO A O 1
ATOM 678 N N . CYS A 1 86 ? -13.890 -8.367 10.698 1.00 95.50 86 CYS A N 1
ATOM 679 C CA . CYS A 1 86 ? -14.019 -9.803 10.982 1.00 95.50 86 CYS A CA 1
ATOM 680 C C . CYS A 1 86 ? -12.678 -10.545 11.117 1.00 95.50 86 CYS A C 1
ATOM 682 O O . CYS A 1 86 ? -12.652 -11.702 11.520 1.00 95.50 86 CYS A O 1
ATOM 684 N N . LEU A 1 87 ? -11.565 -9.894 10.772 1.00 94.62 87 LEU A N 1
ATOM 685 C CA . LEU A 1 87 ? -10.215 -10.437 10.875 1.00 94.62 87 LEU A CA 1
ATOM 686 C C . LEU A 1 87 ? -9.455 -9.910 12.105 1.00 94.62 87 LEU A C 1
ATOM 688 O O . LEU A 1 87 ? -8.270 -10.234 12.261 1.00 94.62 87 LEU A O 1
ATOM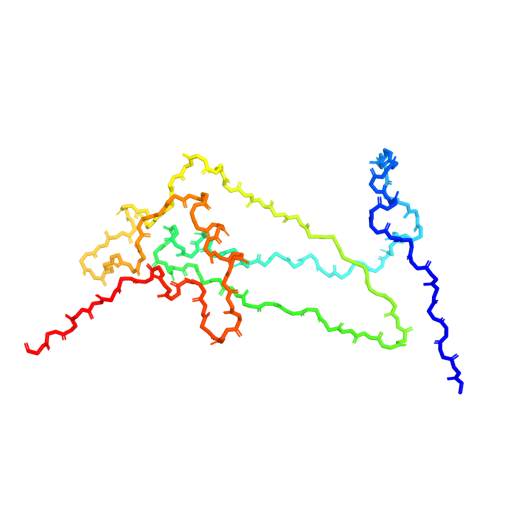 692 N N . ILE A 1 88 ? -10.109 -9.096 12.940 1.00 95.44 88 ILE A N 1
ATOM 693 C CA . ILE A 1 88 ? -9.592 -8.558 14.200 1.00 95.44 88 ILE A CA 1
ATOM 694 C C . ILE A 1 88 ? -10.209 -9.368 15.344 1.00 95.44 88 ILE A C 1
ATOM 696 O O . ILE A 1 88 ? -11.429 -9.442 15.461 1.00 95.44 88 ILE A O 1
ATOM 700 N N . THR A 1 89 ? -9.370 -9.964 16.188 1.00 94.25 89 THR A N 1
ATOM 701 C CA . THR A 1 89 ? -9.797 -10.753 17.359 1.00 94.25 89 THR A CA 1
ATOM 702 C C . THR A 1 89 ? -8.988 -10.342 18.594 1.00 94.25 89 THR A C 1
ATOM 704 O O . THR A 1 89 ? -7.980 -9.646 18.441 1.00 94.25 89 THR A O 1
ATOM 707 N N . PRO A 1 90 ? -9.374 -10.751 19.817 1.00 93.00 90 PRO A N 1
ATOM 708 C CA . PRO A 1 90 ? -8.564 -10.509 21.015 1.00 93.00 90 PRO A CA 1
ATOM 709 C C . PRO A 1 90 ? -7.129 -11.049 20.899 1.00 93.00 90 PRO A C 1
ATOM 711 O O . PRO A 1 90 ? -6.179 -10.397 21.321 1.00 93.00 90 PRO A O 1
ATOM 714 N N . GLU A 1 91 ? -6.954 -12.203 20.254 1.00 92.94 91 GLU A N 1
ATOM 715 C CA . GLU A 1 91 ? -5.654 -12.843 20.012 1.00 92.94 91 GLU A CA 1
ATOM 716 C C . GLU A 1 91 ? -4.882 -12.161 18.874 1.00 92.94 91 GLU A C 1
ATOM 718 O O . GLU A 1 91 ? -3.662 -12.299 18.760 1.00 92.94 91 GLU A O 1
ATOM 723 N N . ARG A 1 92 ? -5.592 -11.427 18.009 1.00 90.12 92 ARG A N 1
ATOM 724 C CA . ARG A 1 92 ? -5.039 -10.760 16.834 1.00 90.12 92 ARG A CA 1
ATOM 725 C C . ARG A 1 92 ? -5.597 -9.343 16.690 1.00 90.12 92 ARG A C 1
ATOM 727 O O . ARG A 1 92 ? -6.440 -9.095 15.816 1.00 90.12 92 ARG A O 1
ATOM 734 N N . PRO A 1 93 ? -5.114 -8.401 17.521 1.00 94.81 93 PRO A N 1
ATOM 735 C CA . PRO A 1 93 ? -5.565 -7.020 17.475 1.00 94.81 93 PRO A CA 1
ATOM 736 C C . PRO A 1 93 ? -5.206 -6.357 16.140 1.00 94.81 93 PRO A C 1
ATOM 738 O O . PRO A 1 93 ? -4.416 -6.867 15.337 1.00 94.81 93 PRO A O 1
ATOM 741 N N . ALA A 1 94 ? -5.801 -5.193 15.888 1.00 95.88 94 ALA A N 1
ATOM 742 C CA . ALA A 1 94 ? -5.502 -4.401 14.704 1.00 95.88 94 ALA A CA 1
ATOM 743 C C . ALA A 1 94 ? -4.013 -4.009 14.679 1.00 95.88 94 ALA A C 1
ATOM 745 O O . ALA A 1 94 ? -3.512 -3.358 15.591 1.00 95.88 94 ALA A O 1
ATOM 746 N N . LEU A 1 95 ? -3.308 -4.392 13.617 1.00 94.94 95 LEU A N 1
ATOM 747 C CA . LEU A 1 95 ? -1.895 -4.075 13.409 1.00 94.94 95 LEU A CA 1
ATOM 748 C C . LEU A 1 95 ? -1.700 -2.779 12.627 1.00 94.94 95 LEU A C 1
ATOM 750 O O . LEU A 1 95 ? -0.630 -2.179 12.702 1.00 94.94 95 LEU A O 1
ATOM 754 N N . PHE A 1 96 ? -2.705 -2.358 11.860 1.00 94.69 96 PHE A N 1
ATOM 755 C CA . PHE A 1 96 ? -2.632 -1.213 10.958 1.00 94.69 96 PHE A CA 1
ATOM 756 C C . PHE A 1 96 ? -3.757 -0.219 11.236 1.00 94.69 96 PHE A C 1
ATOM 758 O O . PHE A 1 96 ? -4.876 -0.606 11.567 1.00 94.69 96 PHE A O 1
ATOM 765 N N . LYS A 1 97 ? -3.454 1.066 11.061 1.00 94.69 97 LYS A N 1
ATOM 766 C CA . LYS A 1 97 ? -4.426 2.161 11.117 1.00 94.69 97 LYS A CA 1
ATOM 767 C C . LYS A 1 97 ? -5.324 2.160 9.878 1.00 94.69 97 LYS A C 1
ATOM 769 O O . LYS A 1 97 ? -4.892 1.766 8.794 1.00 94.69 97 LYS A O 1
ATOM 774 N N . THR A 1 98 ? -6.536 2.684 10.035 1.00 95.31 98 THR A N 1
ATOM 775 C CA . THR A 1 98 ? -7.409 3.027 8.906 1.00 95.31 98 THR A CA 1
ATOM 776 C C . THR A 1 98 ? -6.973 4.362 8.298 1.00 95.31 98 THR A C 1
ATOM 778 O O . THR A 1 98 ? -6.739 5.321 9.031 1.00 95.31 98 THR A O 1
ATOM 781 N N . ILE A 1 99 ? -6.855 4.433 6.971 1.00 94.81 99 ILE A N 1
ATOM 782 C CA . ILE A 1 99 ? -6.398 5.619 6.226 1.00 94.81 99 ILE A CA 1
ATOM 783 C C . ILE A 1 99 ? -7.139 5.741 4.885 1.00 94.81 99 ILE A C 1
ATOM 785 O O . ILE A 1 99 ? -7.557 4.735 4.313 1.00 94.81 99 ILE A O 1
ATOM 789 N N . GLY A 1 100 ? -7.308 6.960 4.363 1.00 95.12 100 GLY A N 1
ATOM 790 C CA . GLY A 1 100 ? -7.790 7.180 2.997 1.00 95.12 100 GLY A CA 1
ATOM 791 C C . GLY A 1 100 ? -6.844 6.572 1.957 1.00 95.12 100 GLY A C 1
ATOM 792 O O . GLY A 1 100 ? -5.625 6.652 2.095 1.00 95.12 100 GLY A O 1
ATOM 793 N N . VAL A 1 101 ? -7.381 5.973 0.890 1.00 92.31 101 VAL A N 1
ATOM 794 C CA . VAL A 1 101 ? -6.565 5.415 -0.205 1.00 92.31 101 VAL A CA 1
ATOM 795 C C . VAL A 1 101 ? -5.720 6.515 -0.851 1.00 92.31 101 VAL A C 1
ATOM 797 O O . VAL A 1 101 ? -4.543 6.293 -1.133 1.00 92.31 101 VAL A O 1
ATOM 800 N N . ALA A 1 102 ? -6.286 7.711 -1.040 1.00 93.19 102 ALA A N 1
ATOM 801 C CA . ALA A 1 102 ? -5.543 8.859 -1.551 1.00 93.19 102 ALA A CA 1
ATOM 802 C C . ALA A 1 102 ? -4.364 9.248 -0.648 1.00 93.19 102 ALA A C 1
ATOM 804 O O . ALA A 1 102 ? -3.236 9.358 -1.128 1.00 93.19 102 ALA A O 1
ATOM 805 N N . ASP A 1 103 ? -4.601 9.372 0.657 1.00 93.06 103 ASP A N 1
ATOM 806 C CA . ASP A 1 103 ? -3.566 9.738 1.629 1.00 93.06 103 ASP A CA 1
ATOM 807 C C . ASP A 1 103 ? -2.477 8.670 1.731 1.00 93.06 103 ASP A C 1
ATOM 809 O O . ASP A 1 103 ? -1.292 8.998 1.798 1.00 93.06 103 ASP A O 1
ATOM 813 N N . PHE A 1 104 ? -2.865 7.392 1.663 1.00 91.25 104 PHE A N 1
ATOM 814 C CA . PHE A 1 104 ? -1.933 6.273 1.584 1.00 91.25 104 PHE A CA 1
ATOM 815 C C . PHE A 1 104 ? -0.980 6.432 0.396 1.00 91.25 104 PHE A C 1
ATOM 817 O O . PHE A 1 104 ? 0.235 6.360 0.570 1.00 91.25 104 PHE A O 1
ATOM 824 N N . PHE A 1 105 ? -1.503 6.659 -0.814 1.00 89.12 105 PHE A N 1
ATOM 825 C CA . PHE A 1 105 ? -0.661 6.794 -2.005 1.00 89.12 105 PHE A CA 1
ATOM 826 C C . PHE A 1 105 ? 0.182 8.069 -1.978 1.00 89.12 105 PHE A C 1
ATOM 828 O O . PHE A 1 105 ? 1.355 8.016 -2.347 1.00 89.12 105 PHE A O 1
ATOM 835 N N . ASN A 1 106 ? -0.371 9.184 -1.500 1.00 90.69 106 ASN A N 1
ATOM 836 C CA . ASN A 1 106 ? 0.371 10.432 -1.340 1.00 90.69 106 ASN A CA 1
ATOM 837 C C . ASN A 1 106 ? 1.547 10.255 -0.374 1.00 90.69 106 ASN A C 1
ATOM 839 O O . ASN A 1 106 ? 2.674 10.621 -0.701 1.00 90.69 106 ASN A O 1
ATOM 843 N N . GLY A 1 107 ? 1.321 9.643 0.790 1.00 89.00 107 GLY A N 1
ATOM 844 C CA . GLY A 1 107 ? 2.381 9.376 1.759 1.00 89.00 107 GLY A CA 1
ATOM 845 C C . GLY A 1 107 ? 3.384 8.325 1.277 1.00 89.00 107 GLY A C 1
ATOM 846 O O . GLY A 1 107 ? 4.580 8.471 1.511 1.00 89.00 107 GLY A O 1
ATOM 847 N N . TYR A 1 108 ? 2.924 7.295 0.564 1.00 85.44 108 TYR A N 1
ATOM 848 C CA . TYR A 1 108 ? 3.787 6.264 -0.009 1.00 85.44 108 TYR A CA 1
ATOM 849 C C . TYR A 1 108 ? 4.739 6.834 -1.071 1.00 85.44 108 TYR A C 1
ATOM 851 O O . TYR A 1 108 ? 5.932 6.540 -1.037 1.00 85.44 108 TYR A O 1
ATOM 859 N N . LEU A 1 109 ? 4.231 7.665 -1.988 1.00 85.62 109 LEU A N 1
ATOM 860 C CA . LEU A 1 109 ? 5.001 8.206 -3.115 1.00 85.62 109 LEU A CA 1
ATOM 861 C C . LEU A 1 109 ? 5.856 9.429 -2.751 1.00 85.62 109 LEU A C 1
ATOM 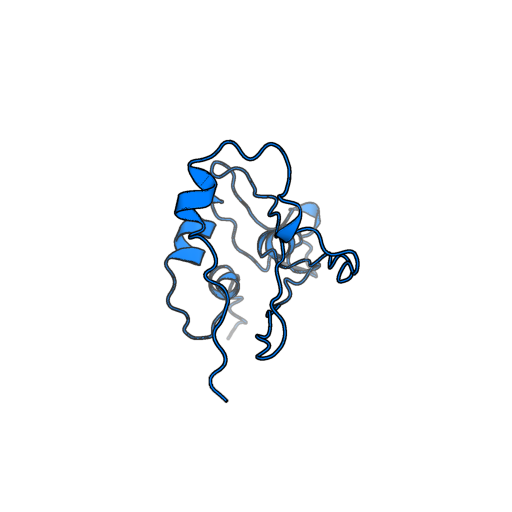863 O O . LEU A 1 109 ? 6.870 9.665 -3.399 1.00 85.62 109 LEU A O 1
ATOM 867 N N . SER A 1 110 ? 5.476 10.201 -1.728 1.00 86.12 110 SER A N 1
ATOM 868 C CA . SER A 1 110 ? 6.239 11.381 -1.276 1.00 86.12 110 SER A CA 1
ATOM 869 C C . SER A 1 110 ? 7.397 11.046 -0.331 1.00 86.12 110 SER A C 1
ATOM 871 O O . SER A 1 110 ? 8.199 11.913 0.018 1.00 86.12 110 SER A O 1
ATOM 873 N N . ARG A 1 111 ? 7.499 9.791 0.112 1.00 77.38 111 ARG A N 1
ATOM 874 C CA . ARG A 1 111 ? 8.459 9.385 1.132 1.00 77.38 111 ARG A CA 1
ATOM 875 C C . ARG A 1 111 ? 9.887 9.257 0.586 1.00 77.38 111 ARG A C 1
ATOM 877 O O . ARG A 1 111 ? 10.133 8.622 -0.435 1.00 77.38 111 ARG A O 1
ATOM 884 N N . LYS A 1 112 ? 10.859 9.728 1.375 1.00 74.62 112 LYS A N 1
ATOM 885 C CA . LYS A 1 112 ? 12.290 9.452 1.176 1.00 74.62 112 LYS A CA 1
ATOM 886 C C . LYS A 1 112 ? 12.637 7.992 1.514 1.00 74.62 112 LYS A C 1
ATOM 888 O O . LYS A 1 112 ? 12.234 7.473 2.559 1.00 74.62 112 LYS A O 1
ATOM 893 N N . LEU A 1 113 ? 13.401 7.333 0.641 1.00 71.19 113 LEU A N 1
ATOM 894 C CA . LEU A 1 113 ? 13.780 5.914 0.734 1.00 71.19 113 LEU A CA 1
ATOM 895 C C . LEU A 1 113 ? 14.848 5.657 1.820 1.00 71.19 113 LEU A C 1
ATOM 897 O O . LEU A 1 113 ? 15.969 5.259 1.531 1.00 71.19 113 LEU A O 1
ATOM 901 N N . GLU A 1 114 ? 14.510 5.888 3.089 1.00 67.88 114 GLU A N 1
ATOM 902 C CA . GLU A 1 114 ? 15.410 5.719 4.247 1.00 67.88 114 GLU A CA 1
ATOM 903 C C . GLU A 1 114 ? 15.278 4.328 4.904 1.00 67.88 114 GLU A C 1
ATOM 905 O O . GLU A 1 114 ? 15.312 4.184 6.124 1.00 67.88 114 GLU A O 1
ATOM 910 N N . GLY A 1 115 ? 15.060 3.286 4.095 1.00 59.25 115 GLY A N 1
ATOM 911 C CA . GLY A 1 115 ? 15.112 1.876 4.519 1.00 59.25 115 GLY A CA 1
ATOM 912 C C . GLY A 1 115 ? 13.934 1.345 5.351 1.00 59.25 115 GLY A C 1
ATOM 913 O O . GLY A 1 115 ? 13.852 0.146 5.586 1.00 59.25 115 GLY A O 1
ATOM 914 N N . LYS A 1 116 ? 12.995 2.192 5.783 1.00 59.94 116 LYS A N 1
ATOM 915 C CA . LYS A 1 116 ? 11.762 1.769 6.476 1.00 59.94 116 LYS A CA 1
ATOM 916 C C . LYS A 1 116 ? 10.599 1.654 5.484 1.00 59.94 116 LYS A C 1
ATOM 918 O O . LYS A 1 116 ? 10.410 2.548 4.657 1.00 59.94 116 LYS A O 1
ATOM 923 N N . SER A 1 117 ? 9.772 0.613 5.604 1.00 76.62 117 SER A N 1
ATOM 924 C CA . SER A 1 117 ? 8.593 0.428 4.743 1.00 76.62 117 SER A CA 1
ATOM 925 C C . SER A 1 117 ? 7.520 1.463 5.081 1.00 76.62 117 SER A C 1
ATOM 927 O O . SER A 1 117 ? 7.355 1.836 6.244 1.00 76.62 117 SER A O 1
ATOM 929 N N . TYR A 1 118 ? 6.771 1.972 4.093 1.00 81.94 118 TYR A N 1
ATOM 930 C CA . TYR A 1 118 ? 5.627 2.861 4.372 1.00 81.94 118 TYR A CA 1
ATOM 931 C C . TYR A 1 118 ? 4.569 2.177 5.246 1.00 81.94 118 TYR A C 1
ATOM 933 O O . TYR A 1 118 ? 3.937 2.833 6.070 1.00 81.94 118 TYR A O 1
ATOM 941 N N . LEU A 1 119 ? 4.473 0.845 5.180 1.00 85.38 119 LEU A N 1
ATOM 942 C CA . LEU A 1 119 ? 3.637 0.070 6.096 1.00 85.38 119 LEU A CA 1
ATOM 943 C C . LEU A 1 119 ? 3.989 0.287 7.569 1.00 85.38 119 LEU A C 1
ATOM 945 O O . LEU A 1 119 ? 3.093 0.255 8.406 1.00 85.38 119 LEU A O 1
ATOM 949 N N . ASP A 1 120 ? 5.256 0.545 7.898 1.00 86.44 120 ASP A N 1
ATOM 950 C CA . ASP A 1 120 ? 5.670 0.770 9.285 1.00 86.44 120 ASP A CA 1
ATOM 951 C C . ASP A 1 120 ? 5.098 2.071 9.854 1.00 86.44 120 ASP A C 1
ATOM 953 O O . ASP A 1 120 ? 4.827 2.149 11.048 1.00 86.44 120 ASP A O 1
ATOM 957 N N . ALA A 1 121 ? 4.860 3.081 9.010 1.00 86.31 121 ALA A N 1
ATOM 958 C CA . ALA A 1 121 ? 4.212 4.324 9.430 1.00 86.31 121 ALA A CA 1
ATOM 959 C C . ALA A 1 121 ? 2.720 4.122 9.754 1.00 86.31 121 ALA A C 1
ATOM 961 O O . ALA A 1 121 ? 2.144 4.850 10.566 1.00 86.31 121 ALA A O 1
ATOM 962 N N . LEU A 1 122 ? 2.105 3.115 9.130 1.00 90.25 122 LEU A N 1
ATOM 963 C CA . LEU A 1 122 ? 0.701 2.757 9.319 1.00 90.25 122 LEU A CA 1
ATOM 964 C C . LEU A 1 122 ? 0.498 1.750 10.448 1.00 90.25 122 LEU A C 1
ATOM 966 O O . LEU A 1 122 ? -0.644 1.529 10.849 1.00 90.25 122 LEU A O 1
ATOM 970 N N . ARG A 1 123 ? 1.571 1.144 10.969 1.00 92.25 123 ARG A N 1
ATOM 971 C CA . ARG A 1 123 ? 1.472 0.223 12.098 1.00 92.25 123 ARG A CA 1
ATOM 972 C C . ARG A 1 123 ? 0.997 0.948 13.354 1.00 92.25 123 ARG A C 1
ATOM 974 O O . ARG A 1 123 ? 1.433 2.060 13.664 1.00 92.25 123 ARG A O 1
ATOM 981 N N . ILE A 1 124 ? 0.098 0.301 14.084 1.00 93.50 124 ILE A N 1
ATOM 982 C CA . ILE A 1 124 ? -0.296 0.735 15.422 1.00 93.50 124 ILE A CA 1
ATOM 983 C C . ILE A 1 124 ? 0.848 0.345 16.359 1.00 93.50 124 ILE A C 1
ATOM 985 O O . ILE A 1 124 ? 1.243 -0.819 16.423 1.00 93.50 124 ILE A O 1
ATOM 989 N N . LYS A 1 125 ? 1.441 1.331 17.039 1.00 81.94 125 LYS A N 1
ATOM 990 C CA . LYS A 1 125 ? 2.412 1.056 18.097 1.00 81.94 125 LYS A CA 1
ATOM 991 C C . LYS A 1 125 ? 1.618 0.616 19.319 1.00 81.94 125 LYS A C 1
ATOM 993 O O . LYS A 1 125 ? 0.897 1.428 19.887 1.00 81.94 125 LYS A O 1
ATOM 998 N N . ASN A 1 126 ? 1.750 -0.646 19.705 1.00 62.62 126 ASN A N 1
ATOM 999 C CA . ASN A 1 126 ? 1.326 -1.063 21.031 1.00 62.62 126 ASN A CA 1
ATOM 1000 C C . ASN A 1 126 ? 2.369 -0.511 22.003 1.00 62.62 126 ASN A C 1
ATOM 1002 O O . ASN A 1 126 ? 3.528 -0.929 21.964 1.00 62.62 126 ASN A O 1
ATOM 1006 N N . GLU A 1 127 ? 1.986 0.461 22.826 1.00 48.50 127 GLU A N 1
ATOM 1007 C CA . GLU A 1 127 ? 2.734 0.762 24.041 1.00 48.50 127 GLU A CA 1
ATOM 1008 C C . GLU A 1 127 ? 2.607 -0.472 24.931 1.00 48.50 127 GLU A C 1
ATOM 1010 O O . GLU A 1 127 ? 1.605 -0.678 25.610 1.00 48.50 127 GLU A O 1
ATOM 1015 N N . ILE A 1 128 ? 3.580 -1.377 24.830 1.00 46.56 128 ILE A N 1
ATOM 1016 C CA . ILE A 1 128 ? 3.730 -2.442 25.814 1.00 46.56 128 ILE A CA 1
ATOM 1017 C C . ILE A 1 128 ? 4.043 -1.719 27.121 1.00 46.56 128 ILE A C 1
ATOM 1019 O O . ILE A 1 128 ? 5.025 -0.977 27.187 1.00 46.56 128 ILE A O 1
ATOM 1023 N N . GLY A 1 129 ? 3.148 -1.879 28.095 1.00 42.12 129 GLY A N 1
ATOM 1024 C CA . GLY A 1 129 ? 3.192 -1.196 29.379 1.00 42.12 129 GLY A CA 1
ATOM 1025 C C . GLY A 1 129 ? 4.578 -1.226 30.020 1.00 42.12 129 GLY A C 1
ATOM 1026 O O . GLY A 1 129 ? 5.250 -2.260 30.045 1.00 42.12 129 GLY A O 1
ATOM 1027 N N . LYS A 1 130 ? 4.981 -0.062 30.525 1.00 34.59 130 LYS A N 1
ATOM 1028 C CA . LYS A 1 130 ? 5.779 0.005 31.746 1.00 34.59 130 LYS A CA 1
ATOM 1029 C C . LYS A 1 130 ? 4.854 -0.157 32.940 1.00 34.59 130 LYS A C 1
ATOM 1031 O O . LYS A 1 130 ? 3.713 0.347 32.844 1.00 34.59 130 LYS A O 1
#

Foldseek 3Di:
DDDDDDDDDDPVVVVVDDPPDDDPVQDDPDDPPPDPAQQDPQVCFQLLRPDDHDDDDDDDDPPDDDDDDDDDDADDQADKGGYDPVNADPVRHGQFAIDGSVVLVVQQVPDDPPPDHSRVVGTDDDPPDD

Radius of gyration: 20.41 Å; Cα contacts (8 Å, |Δi|>4): 93; chains: 1; bounding box: 48×29×65 Å

Solvent-accessible surface area (backbone atoms only — not comparable to full-atom values): 8928 Å² total; per-residue (Å²): 135,88,85,78,77,80,86,73,79,54,70,75,63,58,67,77,47,90,79,86,67,84,59,68,97,75,65,65,93,75,69,74,76,88,75,87,71,62,58,47,64,61,58,17,36,36,48,48,55,75,45,68,53,53,92,82,81,89,80,88,60,96,88,56,91,87,87,84,88,86,84,82,93,74,78,65,54,92,40,71,46,32,44,44,72,94,64,47,43,96,96,41,62,74,46,42,53,72,44,43,39,45,57,51,51,52,56,56,71,71,54,78,91,77,87,67,61,67,66,63,77,39,41,54,79,76,80,75,79,128